Protein AF-A0A7C6K7D3-F1 (afdb_monomer_lite)

Structure (mmCIF, N/CA/C/O backbone):
data_AF-A0A7C6K7D3-F1
#
_entry.id   AF-A0A7C6K7D3-F1
#
loop_
_atom_site.group_PDB
_atom_site.id
_atom_site.type_symbol
_atom_site.label_atom_id
_atom_site.label_alt_id
_atom_site.label_comp_id
_atom_site.label_asym_id
_atom_site.label_entity_id
_atom_site.label_seq_id
_atom_site.pdbx_PDB_ins_code
_atom_site.Cartn_x
_atom_site.Cartn_y
_atom_site.Cartn_z
_atom_site.occupancy
_atom_site.B_iso_or_equiv
_atom_site.auth_seq_id
_atom_site.auth_comp_id
_atom_site.auth_asym_id
_atom_site.auth_atom_id
_atom_site.pdbx_PDB_model_num
ATOM 1 N N . MET A 1 1 ? 12.990 6.262 7.605 1.00 36.16 1 MET A N 1
ATOM 2 C CA . MET A 1 1 ? 11.931 5.503 8.309 1.00 36.16 1 MET A CA 1
ATOM 3 C C . MET A 1 1 ? 10.684 5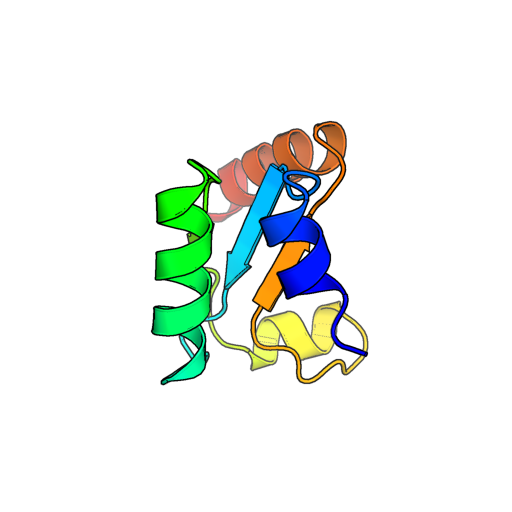.508 7.437 1.00 36.16 1 MET A C 1
ATOM 5 O O . MET A 1 1 ? 10.182 6.574 7.109 1.00 36.16 1 MET A O 1
ATOM 9 N N . THR A 1 2 ? 10.258 4.344 6.954 1.00 52.19 2 THR A N 1
ATOM 10 C CA . THR A 1 2 ? 9.255 4.224 5.883 1.00 52.19 2 THR A CA 1
ATOM 11 C C . THR A 1 2 ? 7.837 4.313 6.460 1.00 52.19 2 THR A C 1
ATOM 13 O O . THR A 1 2 ? 7.239 3.306 6.830 1.00 52.19 2 THR A O 1
ATOM 16 N N . ASN A 1 3 ? 7.308 5.536 6.561 1.00 68.69 3 ASN A N 1
ATOM 17 C CA . ASN A 1 3 ? 6.051 5.870 7.250 1.00 68.69 3 ASN A CA 1
ATOM 18 C C . ASN A 1 3 ? 4.788 5.157 6.718 1.00 68.69 3 ASN A C 1
ATOM 20 O O . ASN A 1 3 ? 3.821 5.013 7.461 1.00 68.69 3 ASN A O 1
ATOM 24 N N . CYS A 1 4 ? 4.791 4.656 5.479 1.00 67.94 4 CYS A N 1
ATOM 25 C CA . CYS A 1 4 ? 3.609 4.037 4.863 1.00 67.94 4 CYS A CA 1
ATOM 26 C C . CYS A 1 4 ? 3.188 2.727 5.550 1.00 67.94 4 CYS A C 1
ATOM 28 O O . CYS A 1 4 ? 2.024 2.555 5.892 1.00 67.94 4 CYS A O 1
ATOM 30 N N . LEU A 1 5 ? 4.134 1.822 5.822 1.00 72.06 5 LEU A N 1
ATOM 31 C CA . LEU A 1 5 ? 3.838 0.542 6.484 1.00 72.06 5 LEU A CA 1
ATOM 32 C C . LEU A 1 5 ? 3.344 0.751 7.918 1.00 72.06 5 LEU A C 1
ATOM 34 O O . LEU A 1 5 ? 2.464 0.037 8.384 1.00 72.06 5 LEU A O 1
ATOM 38 N N . ASN A 1 6 ? 3.880 1.762 8.603 1.00 77.25 6 ASN A N 1
ATOM 39 C CA . ASN A 1 6 ? 3.429 2.104 9.944 1.00 77.25 6 ASN A CA 1
ATOM 40 C C . ASN A 1 6 ? 2.00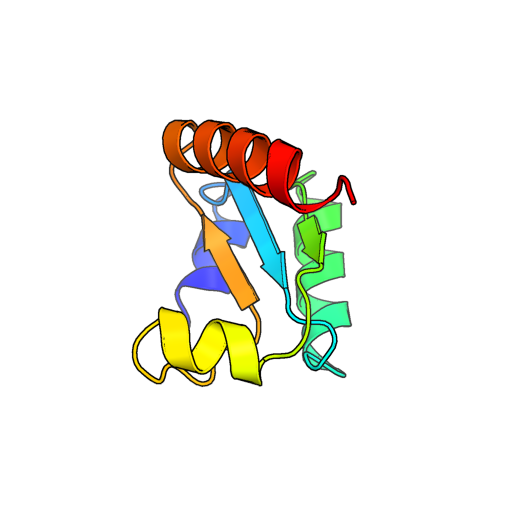6 2.680 9.930 1.00 77.25 6 ASN A C 1
ATOM 42 O O . ASN A 1 6 ? 1.203 2.333 10.790 1.00 77.25 6 ASN A O 1
ATOM 46 N N . ALA A 1 7 ? 1.671 3.514 8.943 1.00 78.81 7 ALA A N 1
ATOM 47 C CA . ALA A 1 7 ? 0.321 4.042 8.783 1.00 78.81 7 ALA A CA 1
ATOM 48 C C . ALA A 1 7 ? -0.713 2.952 8.471 1.00 78.81 7 ALA A C 1
ATOM 50 O O . ALA A 1 7 ? -1.800 2.974 9.044 1.00 78.81 7 ALA A O 1
ATOM 51 N N . ILE A 1 8 ? -0.348 1.984 7.624 1.00 80.50 8 ILE A N 1
ATOM 52 C CA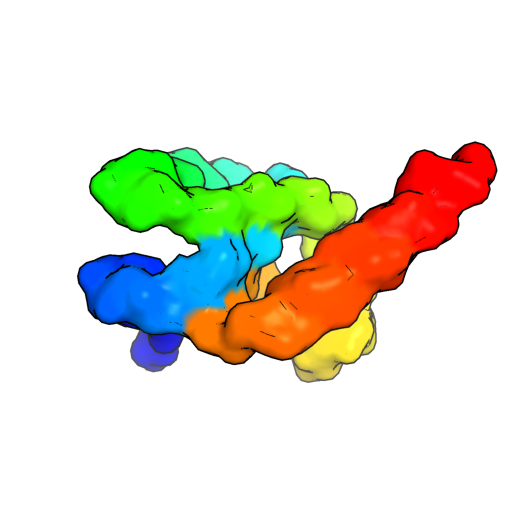 . ILE A 1 8 ? -1.160 0.796 7.339 1.00 80.50 8 ILE A CA 1
ATOM 53 C C . ILE A 1 8 ? -1.394 0.030 8.645 1.00 80.50 8 ILE A C 1
ATOM 55 O O . ILE A 1 8 ? -2.530 -0.095 9.080 1.00 80.50 8 ILE A O 1
ATOM 59 N N . ARG A 1 9 ? -0.324 -0.358 9.353 1.00 79.88 9 ARG A N 1
ATOM 60 C CA . ARG A 1 9 ? -0.413 -1.131 10.607 1.00 79.88 9 ARG A CA 1
ATOM 61 C C . ARG A 1 9 ? -1.175 -0.432 11.735 1.00 79.88 9 ARG A C 1
ATOM 63 O O . ARG A 1 9 ? -1.766 -1.111 12.562 1.00 79.88 9 ARG A O 1
ATOM 70 N N . ASN A 1 10 ? -1.169 0.900 11.775 1.00 81.38 10 ASN A N 1
ATOM 71 C CA . ASN A 1 10 ? -1.941 1.682 12.747 1.00 81.38 10 ASN A CA 1
ATOM 72 C C . ASN A 1 10 ? -3.380 1.974 12.283 1.00 81.38 10 ASN A C 1
ATOM 74 O O . ASN A 1 10 ? -4.048 2.795 12.906 1.00 81.38 10 ASN A O 1
ATOM 78 N N . ASN A 1 11 ? -3.836 1.371 11.178 1.00 77.75 11 ASN A N 1
ATOM 79 C CA . ASN A 1 11 ? -5.145 1.619 10.563 1.00 77.75 11 ASN A CA 1
ATOM 80 C C . ASN A 1 11 ? -5.409 3.116 10.273 1.00 77.75 11 ASN A C 1
ATOM 82 O O . ASN A 1 11 ? -6.540 3.589 10.221 1.00 77.75 11 ASN A O 1
ATOM 86 N N . LYS A 1 12 ? -4.333 3.893 10.094 1.00 83.12 12 LYS A N 1
ATOM 87 C CA . LYS A 1 12 ? -4.404 5.308 9.705 1.00 83.12 12 LYS A CA 1
ATOM 88 C C . LYS A 1 12 ? -4.525 5.460 8.196 1.00 83.12 12 LYS A C 1
ATOM 90 O O . LYS A 1 12 ? -4.979 6.496 7.733 1.00 83.12 12 LYS A O 1
ATOM 95 N N . ALA A 1 13 ? -4.085 4.455 7.441 1.00 84.62 13 ALA A N 1
ATOM 96 C CA . ALA A 1 13 ? -4.234 4.427 5.997 1.00 84.62 13 ALA A CA 1
ATOM 97 C C . ALA A 1 13 ? -5.685 4.110 5.622 1.00 84.62 13 ALA A C 1
ATOM 99 O O . ALA A 1 13 ? -6.227 3.084 6.025 1.00 84.62 13 ALA A O 1
ATOM 100 N N . LYS A 1 14 ? -6.289 5.004 4.843 1.00 85.81 14 LYS A N 1
ATOM 101 C CA . LYS A 1 14 ? -7.636 4.877 4.280 1.00 85.81 14 LYS A CA 1
ATOM 102 C C . LYS A 1 14 ? -7.619 4.309 2.867 1.00 85.81 14 LYS A C 1
ATOM 104 O O . LYS A 1 14 ? -8.585 3.681 2.463 1.00 85.81 14 LYS A O 1
ATOM 109 N N . LEU A 1 15 ? -6.525 4.511 2.136 1.00 84.50 15 LEU A N 1
ATOM 110 C CA . LEU A 1 15 ? -6.305 3.955 0.804 1.00 84.50 15 LEU A CA 1
ATOM 111 C C . LEU A 1 15 ? -4.814 3.716 0.601 1.00 84.50 15 LEU A C 1
ATOM 113 O O . LEU A 1 15 ? -3.988 4.522 1.042 1.00 84.50 15 LEU A O 1
ATOM 117 N N . VAL A 1 16 ? -4.465 2.637 -0.090 1.00 85.25 16 VAL A N 1
ATOM 118 C CA . VAL A 1 16 ? -3.089 2.387 -0.523 1.00 85.25 16 VAL A CA 1
ATOM 119 C C . VAL A 1 16 ? -3.021 2.369 -2.038 1.00 85.25 16 VAL A C 1
ATOM 121 O O . VAL A 1 16 ? -3.742 1.627 -2.691 1.00 85.25 16 VAL A O 1
ATOM 124 N N . ILE A 1 17 ? -2.127 3.175 -2.597 1.00 81.19 17 ILE A N 1
ATOM 125 C CA . ILE A 1 17 ? -1.821 3.182 -4.024 1.00 81.19 17 ILE A CA 1
ATOM 126 C C . ILE A 1 17 ? -0.525 2.418 -4.219 1.00 81.19 17 ILE A C 1
ATOM 128 O O . ILE A 1 17 ? 0.456 2.663 -3.511 1.00 81.19 17 ILE A O 1
ATOM 132 N N . ILE A 1 18 ? -0.503 1.511 -5.183 1.00 80.31 18 ILE A N 1
ATOM 133 C CA . ILE A 1 18 ? 0.690 0.763 -5.548 1.00 80.31 18 ILE A CA 1
ATOM 134 C C . ILE A 1 18 ? 0.918 0.815 -7.052 1.00 80.31 18 ILE A C 1
ATOM 136 O O . ILE A 1 18 ? -0.028 0.783 -7.829 1.00 80.31 18 ILE A O 1
ATOM 140 N N . THR A 1 19 ? 2.176 0.909 -7.466 1.00 77.19 19 THR A N 1
ATOM 141 C CA . THR A 1 19 ? 2.530 0.870 -8.886 1.00 77.19 19 THR A CA 1
ATOM 142 C C . THR A 1 19 ? 2.673 -0.576 -9.355 1.00 77.19 19 THR A C 1
ATOM 144 O O . THR A 1 19 ? 3.120 -1.444 -8.598 1.00 77.19 19 THR A O 1
ATOM 147 N N . GLU A 1 20 ? 2.351 -0.854 -10.618 1.00 71.25 20 GLU A N 1
ATOM 148 C CA . GLU A 1 20 ? 2.466 -2.210 -11.188 1.00 71.25 20 GLU A CA 1
ATOM 149 C C . GLU A 1 20 ? 3.916 -2.737 -11.135 1.00 71.25 20 GLU A C 1
ATOM 151 O O . GLU A 1 20 ? 4.175 -3.930 -10.956 1.00 71.25 20 GLU A O 1
ATOM 156 N N . ASP A 1 21 ? 4.882 -1.816 -11.191 1.00 69.69 21 ASP A N 1
ATOM 157 C CA . ASP A 1 21 ? 6.321 -2.091 -11.137 1.00 69.69 21 ASP A CA 1
ATOM 158 C C . ASP A 1 21 ? 6.834 -2.393 -9.708 1.00 69.69 21 ASP A C 1
ATOM 160 O O . ASP A 1 21 ? 8.012 -2.675 -9.495 1.00 69.69 21 ASP A O 1
ATOM 164 N N . ALA A 1 22 ? 5.961 -2.399 -8.690 1.00 67.94 22 ALA A N 1
ATOM 165 C CA . ALA A 1 22 ? 6.331 -2.647 -7.290 1.00 67.94 22 ALA A CA 1
ATOM 166 C C . ALA A 1 22 ? 6.839 -4.080 -6.994 1.00 67.94 22 ALA A C 1
ATOM 168 O O . ALA A 1 22 ? 7.208 -4.386 -5.850 1.00 67.94 22 ALA A O 1
ATOM 169 N N . GLY A 1 23 ? 6.881 -4.967 -7.995 1.00 71.06 23 GLY A N 1
ATOM 170 C CA . GLY A 1 23 ? 7.596 -6.245 -7.956 1.00 71.06 23 GLY A CA 1
ATOM 171 C C . GLY A 1 23 ? 7.344 -7.069 -6.686 1.00 71.06 23 GLY A C 1
ATOM 172 O O . GLY A 1 23 ? 6.208 -7.411 -6.358 1.00 71.06 23 GLY A O 1
ATOM 173 N N . LYS A 1 24 ? 8.413 -7.407 -5.948 1.00 70.31 24 LYS A N 1
ATOM 174 C CA . LYS A 1 24 ? 8.334 -8.202 -4.703 1.00 70.31 24 LYS A CA 1
ATOM 175 C C . LYS A 1 24 ? 7.698 -7.446 -3.530 1.00 70.31 24 LYS A C 1
ATOM 177 O O . LYS A 1 24 ? 7.067 -8.075 -2.680 1.00 70.31 24 LYS A O 1
ATOM 182 N N . THR A 1 25 ? 7.832 -6.123 -3.482 1.00 70.12 25 THR A N 1
ATOM 183 C CA . THR A 1 25 ? 7.299 -5.292 -2.391 1.00 70.12 25 THR A CA 1
ATOM 184 C C . THR A 1 25 ? 5.774 -5.258 -2.416 1.00 70.12 25 THR A C 1
ATOM 186 O O . THR A 1 25 ? 5.149 -5.236 -1.354 1.00 70.12 25 THR A O 1
ATOM 189 N N . ARG A 1 26 ? 5.174 -5.390 -3.608 1.00 79.31 26 ARG A N 1
ATOM 190 C CA . ARG A 1 26 ? 3.718 -5.435 -3.783 1.00 79.31 26 ARG A CA 1
ATOM 191 C C . ARG A 1 26 ? 3.042 -6.500 -2.943 1.00 79.31 26 ARG A C 1
ATOM 193 O O . ARG A 1 26 ? 2.119 -6.203 -2.200 1.00 79.31 26 ARG A O 1
ATOM 200 N N . LYS A 1 27 ? 3.559 -7.730 -2.979 1.00 79.44 27 LYS A N 1
ATOM 201 C CA . LYS A 1 27 ? 2.943 -8.860 -2.275 1.00 79.44 27 LYS A CA 1
ATOM 202 C C . LYS A 1 27 ? 2.923 -8.633 -0.767 1.00 79.44 27 LYS A C 1
ATOM 204 O O . LYS A 1 27 ? 1.980 -9.044 -0.101 1.00 79.44 27 LYS A O 1
ATOM 209 N N . LYS A 1 28 ? 3.956 -7.969 -0.239 1.00 81.25 28 LYS A N 1
ATOM 210 C CA . LYS A 1 28 ? 4.051 -7.652 1.184 1.00 81.25 28 LYS A CA 1
ATOM 211 C C . LYS A 1 28 ? 3.019 -6.597 1.577 1.00 81.25 28 LYS A C 1
ATOM 213 O O . LYS A 1 28 ? 2.290 -6.813 2.531 1.00 81.25 28 LYS A O 1
ATOM 218 N N . VAL A 1 29 ? 2.930 -5.500 0.825 1.00 80.06 29 VAL A N 1
ATOM 219 C CA . VAL A 1 29 ? 1.969 -4.418 1.100 1.00 80.06 29 VAL A CA 1
ATOM 220 C C . VAL A 1 29 ? 0.529 -4.906 0.942 1.00 80.06 29 VAL A C 1
ATOM 222 O O . VAL A 1 29 ? -0.289 -4.648 1.819 1.00 80.06 29 VAL A O 1
ATOM 225 N N . VAL A 1 30 ? 0.243 -5.672 -0.115 1.00 82.19 30 VAL A N 1
ATOM 226 C CA . VAL A 1 30 ? -1.091 -6.229 -0.375 1.00 82.19 30 VAL A CA 1
ATOM 227 C C . VAL A 1 30 ? -1.547 -7.138 0.754 1.00 82.19 30 VAL A C 1
ATOM 229 O O . VAL A 1 30 ? -2.654 -6.966 1.249 1.00 82.19 30 VAL A O 1
ATOM 232 N N . ARG A 1 31 ? -0.684 -8.047 1.222 1.00 84.88 31 ARG A N 1
ATOM 233 C CA . ARG A 1 31 ? -1.015 -8.926 2.349 1.00 84.88 31 ARG A CA 1
ATOM 234 C C . ARG A 1 31 ? -1.346 -8.132 3.617 1.00 84.88 31 ARG A C 1
ATOM 236 O O . ARG A 1 31 ? -2.310 -8.461 4.294 1.00 84.88 31 ARG A O 1
ATOM 243 N N . GLU A 1 32 ? -0.564 -7.102 3.938 1.00 83.81 32 GLU A N 1
ATOM 244 C CA . GLU A 1 32 ? -0.807 -6.283 5.135 1.00 83.81 32 GLU A CA 1
ATOM 245 C C . GLU A 1 32 ? -2.120 -5.499 5.029 1.00 83.81 32 GLU A C 1
ATOM 247 O O . GLU A 1 32 ? -2.876 -5.436 5.993 1.00 83.81 32 GLU A O 1
ATOM 252 N N . CYS A 1 33 ? -2.410 -4.931 3.857 1.00 83.94 33 CYS A N 1
ATOM 253 C CA . CYS A 1 33 ? -3.651 -4.195 3.625 1.00 83.94 33 CYS A CA 1
ATOM 254 C C . CYS A 1 33 ? -4.874 -5.120 3.645 1.00 83.94 33 CYS A C 1
ATOM 256 O O . CYS A 1 33 ? -5.879 -4.760 4.244 1.00 83.94 33 CYS A O 1
ATOM 258 N N . GLN A 1 34 ? -4.769 -6.329 3.078 1.00 83.56 34 GLN A N 1
ATOM 259 C CA . GLN A 1 34 ? -5.824 -7.348 3.140 1.00 83.56 34 GLN A CA 1
ATOM 260 C C . GLN A 1 34 ? -6.129 -7.782 4.576 1.00 83.56 34 GLN A C 1
ATOM 262 O O . GLN A 1 34 ? -7.293 -7.926 4.928 1.00 83.56 34 GLN A O 1
ATOM 267 N N . SER A 1 35 ? -5.110 -7.943 5.425 1.00 85.88 35 SER A N 1
ATOM 268 C CA . SER A 1 35 ? -5.316 -8.261 6.847 1.00 85.88 35 SER A CA 1
ATOM 269 C C . SER A 1 35 ? -6.062 -7.167 7.617 1.00 85.88 35 SER A C 1
ATOM 271 O O . SER A 1 35 ? -6.592 -7.434 8.691 1.00 85.88 35 SER A O 1
ATOM 273 N N . LEU A 1 36 ? -6.059 -5.934 7.109 1.00 81.62 36 LEU A N 1
ATOM 274 C CA . LEU A 1 36 ? -6.615 -4.752 7.769 1.00 81.62 36 LEU A CA 1
ATOM 275 C C . LEU A 1 36 ? -7.848 -4.186 7.052 1.00 81.62 36 LEU A C 1
ATOM 277 O O . LEU A 1 36 ? -8.324 -3.127 7.452 1.00 81.62 36 LEU A O 1
ATOM 281 N N . ASP A 1 37 ? -8.331 -4.873 6.012 1.00 82.25 37 ASP A N 1
ATOM 282 C CA . ASP A 1 37 ? -9.449 -4.455 5.155 1.00 82.25 37 ASP A CA 1
ATOM 283 C C . ASP A 1 37 ? -9.265 -3.046 4.551 1.00 82.25 37 ASP A C 1
ATOM 285 O O . ASP A 1 37 ? -10.191 -2.248 4.437 1.00 82.25 37 ASP A O 1
ATOM 289 N N . ILE A 1 38 ? -8.024 -2.699 4.188 1.00 85.50 38 ILE A N 1
ATOM 290 C CA . ILE A 1 38 ? -7.704 -1.395 3.594 1.00 85.50 38 ILE A CA 1
ATOM 291 C C . ILE A 1 38 ? -7.774 -1.513 2.066 1.00 85.50 38 ILE A C 1
ATOM 293 O O . ILE A 1 38 ? -7.091 -2.375 1.500 1.00 85.50 38 ILE A O 1
ATOM 297 N N . PRO A 1 39 ? -8.527 -0.639 1.373 1.00 82.38 39 PRO A N 1
ATOM 298 C CA . PRO A 1 39 ? -8.623 -0.673 -0.078 1.00 82.38 39 PRO A CA 1
ATOM 299 C C . PRO A 1 39 ? -7.273 -0.355 -0.728 1.00 82.38 39 PRO A C 1
ATOM 301 O O . PRO A 1 39 ? -6.528 0.529 -0.289 1.00 82.38 39 PRO A O 1
ATOM 304 N N . ILE A 1 40 ? -6.971 -1.087 -1.800 1.00 82.94 40 ILE A N 1
ATOM 305 C CA . ILE A 1 40 ? -5.732 -0.963 -2.567 1.00 82.94 40 ILE A CA 1
ATOM 306 C C . ILE A 1 40 ? -6.085 -0.654 -4.014 1.00 82.94 40 ILE A C 1
ATOM 308 O O . ILE A 1 40 ? -6.943 -1.316 -4.593 1.00 82.94 40 ILE A O 1
ATOM 312 N N . VAL A 1 41 ? -5.400 0.324 -4.594 1.00 80.62 41 VAL A N 1
ATOM 313 C CA . VAL A 1 41 ? -5.523 0.686 -6.005 1.00 80.62 41 VAL A CA 1
ATOM 314 C C . VAL A 1 41 ? -4.175 0.493 -6.680 1.00 80.62 41 VAL A C 1
ATOM 316 O O . VAL A 1 41 ? -3.157 1.022 -6.231 1.00 80.62 41 VAL A O 1
ATOM 319 N N . GLU A 1 42 ? -4.177 -0.275 -7.763 1.00 75.50 42 GLU A N 1
ATOM 320 C CA . GLU A 1 42 ? -3.023 -0.426 -8.640 1.00 75.50 42 GLU A CA 1
ATOM 321 C C . GLU A 1 42 ? -3.064 0.698 -9.676 1.00 75.50 42 GLU A C 1
ATOM 323 O O . GLU A 1 42 ? -4.012 0.795 -10.452 1.00 75.50 42 GLU A O 1
ATOM 328 N N . PHE A 1 43 ? -2.062 1.576 -9.658 1.00 72.00 43 PHE A N 1
ATOM 329 C CA . PHE A 1 43 ? -1.965 2.679 -10.605 1.00 72.00 43 PHE A CA 1
ATOM 330 C C . PHE A 1 43 ? -0.637 2.633 -11.356 1.00 72.00 43 PHE A C 1
ATOM 332 O O . PHE A 1 43 ? 0.405 3.021 -10.821 1.00 72.00 43 PHE A O 1
ATOM 339 N N . GLY A 1 44 ? -0.720 2.202 -12.617 1.00 65.75 44 GLY A N 1
ATOM 340 C CA . GLY A 1 44 ? 0.247 2.419 -13.689 1.00 65.75 44 GLY A CA 1
ATOM 341 C C . GLY A 1 44 ? 1.727 2.159 -13.381 1.00 65.75 44 GLY A C 1
ATOM 342 O O . GLY A 1 44 ? 2.138 1.546 -12.388 1.00 65.75 44 GLY A O 1
ATOM 343 N N . LYS A 1 45 ? 2.580 2.652 -14.286 1.00 62.50 45 LYS A N 1
ATOM 344 C CA . LYS A 1 45 ? 4.038 2.552 -14.158 1.00 62.50 45 LYS A CA 1
ATOM 345 C C . LYS A 1 45 ? 4.581 3.640 -13.239 1.00 62.50 45 LYS A C 1
ATOM 347 O O . LYS A 1 45 ? 4.196 4.805 -13.328 1.00 62.50 45 LYS A O 1
ATOM 352 N N . LYS A 1 46 ? 5.585 3.260 -12.439 1.00 60.25 46 LYS A N 1
ATOM 353 C CA . LYS A 1 46 ? 6.339 4.144 -11.534 1.00 60.25 46 LYS A CA 1
ATOM 354 C C . LYS A 1 46 ? 6.745 5.465 -12.191 1.00 60.25 46 LYS A C 1
ATOM 356 O O . LYS A 1 46 ? 6.709 6.486 -11.529 1.00 60.25 46 LYS A O 1
ATOM 361 N N . ASP A 1 47 ? 7.109 5.447 -13.470 1.00 55.47 47 ASP A N 1
ATOM 362 C CA . ASP A 1 47 ? 7.651 6.603 -14.191 1.00 55.47 47 ASP A CA 1
ATOM 363 C C . ASP A 1 47 ? 6.674 7.791 -14.282 1.00 55.47 47 ASP A C 1
ATOM 365 O O . ASP A 1 47 ? 7.056 8.938 -14.038 1.00 55.47 47 ASP A O 1
ATOM 369 N N . GLN A 1 48 ? 5.389 7.512 -14.532 1.00 59.00 48 GLN A N 1
ATOM 370 C CA . GLN A 1 48 ? 4.356 8.547 -14.634 1.00 59.00 48 GLN A CA 1
ATOM 371 C C . GLN A 1 48 ? 4.080 9.182 -13.260 1.00 59.00 48 GLN A C 1
ATOM 373 O O . GLN A 1 48 ? 3.988 10.401 -13.134 1.00 59.00 48 GLN A O 1
ATOM 378 N N . TYR A 1 49 ? 4.056 8.358 -12.209 1.00 63.09 49 TYR A N 1
ATOM 379 C CA . TYR A 1 49 ? 3.887 8.811 -10.825 1.00 63.09 49 TYR A CA 1
ATOM 380 C C . TYR A 1 49 ? 5.131 9.518 -10.266 1.00 63.09 49 TYR A C 1
ATOM 382 O O . TYR A 1 49 ? 5.018 10.479 -9.505 1.00 63.09 49 TYR A O 1
ATOM 390 N 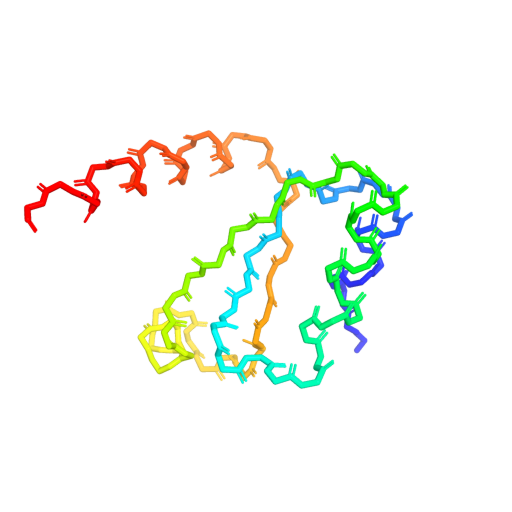N . PHE A 1 50 ? 6.328 9.085 -10.667 1.00 56.53 50 PHE A N 1
ATOM 391 C CA . PHE A 1 50 ? 7.608 9.629 -10.208 1.00 56.53 50 PHE A CA 1
ATOM 392 C C . PHE A 1 50 ? 7.794 11.089 -10.627 1.00 56.53 50 PHE A C 1
ATOM 394 O O . PHE A 1 50 ? 8.263 11.903 -9.825 1.00 56.53 50 PHE A O 1
ATOM 401 N N . ARG A 1 51 ? 7.379 11.436 -11.855 1.00 54.97 51 ARG A N 1
ATOM 402 C CA . ARG A 1 51 ? 7.359 12.829 -12.327 1.00 54.97 51 ARG A CA 1
ATOM 403 C C . ARG A 1 51 ? 6.364 13.692 -11.556 1.00 54.97 51 ARG A C 1
ATOM 405 O O . ARG A 1 51 ? 6.680 14.840 -11.266 1.00 54.97 51 ARG A O 1
ATOM 412 N N . SER A 1 52 ? 5.203 13.144 -11.200 1.00 58.31 52 SER A N 1
ATOM 413 C CA . SER A 1 52 ? 4.138 13.904 -10.533 1.00 58.31 52 SER A CA 1
ATOM 414 C C . SER A 1 52 ? 4.420 14.179 -9.050 1.00 58.31 52 SER A C 1
ATOM 416 O O . SER A 1 52 ? 3.992 15.202 -8.526 1.00 58.31 52 SER A O 1
ATOM 418 N N . LEU A 1 53 ? 5.159 13.296 -8.368 1.00 59.19 53 LEU A N 1
ATOM 419 C CA . LEU A 1 53 ? 5.429 13.379 -6.922 1.00 59.19 53 LEU A CA 1
ATOM 420 C C . LEU A 1 53 ? 6.839 13.887 -6.568 1.00 59.19 53 LEU A C 1
ATOM 422 O O . LEU A 1 53 ? 7.283 13.737 -5.429 1.00 59.19 53 LEU A O 1
ATOM 426 N N . GLY A 1 54 ? 7.558 14.483 -7.524 1.00 51.59 54 GLY A N 1
ATOM 427 C CA . GLY A 1 54 ? 8.828 15.164 -7.247 1.00 51.59 54 GLY A CA 1
ATOM 428 C C . GLY A 1 54 ? 10.012 14.235 -6.956 1.00 51.59 54 GLY A C 1
ATOM 429 O O . GLY A 1 54 ? 10.895 14.593 -6.181 1.00 51.59 54 GLY A O 1
ATOM 430 N N . GLY A 1 55 ? 10.057 13.046 -7.568 1.00 51.00 55 GLY A N 1
ATOM 431 C CA . GLY A 1 55 ? 11.262 12.207 -7.561 1.00 51.00 55 GLY A CA 1
ATOM 432 C C . GLY A 1 55 ? 11.405 11.232 -6.389 1.00 51.00 55 GLY A C 1
ATOM 433 O O . GLY A 1 55 ? 12.505 10.750 -6.115 1.00 51.00 55 GLY A O 1
ATOM 434 N N . ASN A 1 56 ? 10.314 10.899 -5.694 1.00 56.22 56 ASN A N 1
ATOM 435 C CA . ASN A 1 56 ? 10.344 9.853 -4.673 1.00 56.22 56 ASN A CA 1
ATOM 436 C C . ASN A 1 56 ? 10.296 8.456 -5.334 1.00 56.22 56 ASN A C 1
ATOM 438 O O . ASN A 1 56 ? 9.297 8.134 -5.977 1.00 56.22 56 ASN A O 1
ATOM 442 N N . PR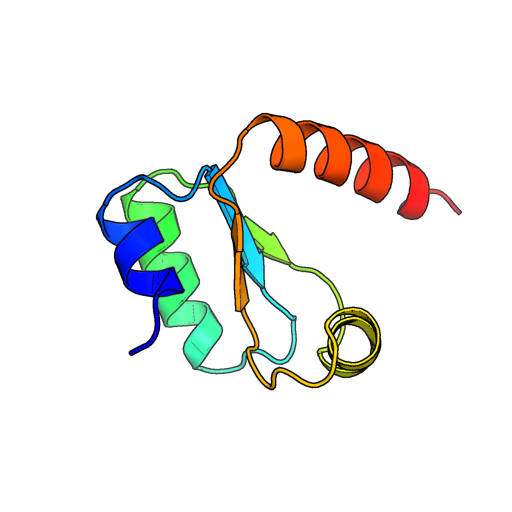O A 1 57 ? 11.317 7.589 -5.168 1.00 58.84 57 PRO A N 1
ATOM 443 C CA . PRO A 1 57 ? 11.357 6.255 -5.780 1.00 58.84 57 PRO A CA 1
ATOM 444 C C . PRO A 1 57 ? 10.407 5.243 -5.117 1.00 58.84 57 PRO A C 1
ATOM 446 O O . PRO A 1 57 ? 10.516 4.044 -5.377 1.00 58.84 57 PRO A O 1
ATOM 449 N N . ALA A 1 58 ? 9.514 5.689 -4.233 1.00 63.91 58 ALA A N 1
ATOM 450 C CA . ALA A 1 58 ? 8.536 4.834 -3.585 1.00 63.91 58 ALA A CA 1
ATOM 451 C C . ALA A 1 58 ? 7.596 4.200 -4.623 1.00 63.91 58 ALA A C 1
ATOM 453 O O . ALA A 1 58 ? 6.994 4.886 -5.438 1.00 63.91 58 ALA A O 1
ATOM 454 N N . CYS A 1 59 ? 7.454 2.874 -4.579 1.00 68.88 59 CYS A N 1
ATOM 455 C CA . CYS A 1 59 ? 6.513 2.146 -5.437 1.00 68.88 59 CYS A CA 1
ATOM 456 C C . CYS A 1 59 ? 5.109 2.027 -4.820 1.00 68.88 59 CYS A C 1
ATOM 458 O O . CYS A 1 59 ? 4.265 1.320 -5.359 1.00 68.88 59 CYS A O 1
ATOM 460 N N . TYR A 1 60 ? 4.874 2.635 -3.654 1.00 75.75 60 TYR A N 1
ATOM 461 C CA . TYR A 1 60 ? 3.598 2.577 -2.947 1.00 75.75 60 TYR A CA 1
ATOM 462 C C . TYR A 1 60 ? 3.408 3.793 -2.037 1.00 75.75 60 TYR A C 1
ATOM 464 O O . TYR A 1 60 ? 4.372 4.297 -1.453 1.00 75.75 60 TYR A O 1
ATOM 472 N N . TRP A 1 61 ? 2.155 4.211 -1.871 1.00 77.00 61 TRP A N 1
ATOM 473 C CA . TRP A 1 61 ? 1.749 5.336 -1.033 1.00 77.00 61 TRP A CA 1
ATOM 474 C C . TRP A 1 61 ? 0.512 4.991 -0.220 1.00 77.00 61 TRP A C 1
ATOM 476 O O . TRP A 1 61 ? -0.413 4.361 -0.719 1.00 77.00 61 TRP A O 1
ATOM 486 N N . ALA A 1 62 ? 0.495 5.422 1.037 1.00 81.75 62 ALA A N 1
ATOM 487 C CA . ALA A 1 62 ? -0.670 5.319 1.903 1.00 81.75 62 ALA A CA 1
ATOM 488 C C . ALA A 1 62 ? -1.291 6.707 2.074 1.00 81.75 62 ALA A C 1
ATOM 490 O O . ALA A 1 62 ? -0.626 7.630 2.547 1.00 81.75 62 ALA A O 1
ATOM 491 N N . ILE A 1 63 ? -2.562 6.839 1.712 1.00 84.12 63 ILE A N 1
ATOM 492 C CA . ILE A 1 63 ? -3.361 8.038 1.948 1.00 84.12 63 ILE A CA 1
ATOM 493 C C . ILE A 1 63 ? -4.036 7.889 3.303 1.00 84.12 63 ILE A C 1
ATOM 495 O O . ILE A 1 63 ? -4.647 6.862 3.593 1.00 84.12 63 ILE A O 1
ATOM 499 N N . LEU A 1 64 ? -3.905 8.914 4.142 1.00 85.12 64 LEU A N 1
ATOM 500 C CA . LEU A 1 64 ? -4.440 8.913 5.505 1.00 85.12 64 LEU A CA 1
ATOM 501 C C . LEU A 1 64 ? -5.786 9.636 5.615 1.00 85.12 64 LEU A C 1
ATOM 503 O O . LEU A 1 64 ? -6.583 9.329 6.496 1.00 85.12 64 LEU A O 1
ATOM 507 N N . SER A 1 65 ? -6.035 10.596 4.726 1.00 83.69 65 SER A N 1
ATOM 508 C CA . SER A 1 65 ? -7.229 11.437 4.761 1.00 83.69 65 SER A CA 1
ATOM 509 C C . SER A 1 65 ? -8.315 10.863 3.871 1.00 83.69 65 SER A C 1
ATOM 511 O O . SER A 1 65 ? -8.082 10.617 2.692 1.00 83.69 65 SER A O 1
ATOM 513 N N . GLN A 1 66 ? -9.511 10.700 4.424 1.00 84.44 66 GLN A N 1
ATOM 514 C CA . GLN A 1 66 ? -10.652 10.164 3.690 1.00 84.44 66 GLN A CA 1
ATOM 515 C C . GLN A 1 66 ? -11.130 11.107 2.577 1.00 84.44 66 GLN A C 1
ATOM 517 O O . GLN A 1 66 ? -11.402 10.639 1.481 1.00 84.44 66 GLN A O 1
ATOM 522 N N . GLU A 1 67 ? -11.098 12.423 2.801 1.00 85.62 67 GLU A N 1
ATOM 523 C CA . GLU A 1 67 ? -11.438 13.429 1.780 1.00 85.62 67 GLU A CA 1
ATOM 524 C C . GLU A 1 67 ? -10.565 13.294 0.524 1.00 85.62 67 GLU A C 1
ATOM 526 O O . GLU A 1 67 ? -11.068 13.319 -0.593 1.00 85.62 67 GLU A O 1
ATOM 531 N N . ILE A 1 68 ? -9.260 13.049 0.704 1.00 83.44 68 ILE A N 1
ATOM 532 C CA . ILE A 1 68 ? -8.323 12.827 -0.408 1.00 83.44 68 ILE A CA 1
ATOM 533 C C . ILE A 1 68 ? -8.650 11.518 -1.134 1.00 83.44 68 ILE A C 1
ATOM 535 O O . ILE A 1 68 ? -8.508 11.440 -2.347 1.00 83.44 68 ILE A O 1
ATOM 539 N N . VAL A 1 69 ? -9.084 10.480 -0.412 1.00 82.94 69 VAL A N 1
ATOM 540 C CA . VAL A 1 69 ? -9.494 9.208 -1.026 1.00 82.94 69 VAL A CA 1
ATOM 541 C C . VAL A 1 69 ? -10.731 9.397 -1.894 1.00 82.94 69 VAL A C 1
ATOM 543 O O . VAL A 1 69 ? -10.763 8.884 -3.008 1.00 82.94 69 VAL A O 1
ATOM 546 N N . GLU A 1 70 ? -11.734 10.120 -1.403 1.00 85.44 70 GLU A N 1
ATOM 547 C CA . GLU A 1 70 ? -12.968 10.375 -2.147 1.00 85.44 70 GLU A CA 1
ATOM 548 C C . GLU A 1 70 ? -12.715 11.224 -3.394 1.00 85.44 70 GLU A C 1
ATOM 550 O O . GLU A 1 70 ? -13.216 10.891 -4.470 1.00 85.44 70 GLU A O 1
ATOM 555 N N . ASP A 1 71 ? -11.900 12.271 -3.266 1.00 84.06 71 ASP A N 1
ATOM 556 C CA . ASP A 1 71 ? -11.507 13.134 -4.379 1.00 84.06 71 ASP A CA 1
ATOM 557 C C . ASP A 1 71 ? -10.687 12.360 -5.423 1.00 84.06 71 ASP A C 1
ATOM 559 O O . ASP A 1 71 ? -11.039 12.321 -6.602 1.00 84.06 71 ASP A O 1
ATOM 563 N N . LEU A 1 72 ? -9.688 11.593 -4.976 1.00 78.56 72 LEU A N 1
ATOM 564 C CA . LEU A 1 72 ? -8.885 10.755 -5.859 1.00 78.56 72 LEU A CA 1
ATOM 565 C C . LEU A 1 72 ? -9.731 9.677 -6.548 1.00 78.56 72 LEU A C 1
ATOM 567 O O . LEU A 1 72 ? -9.572 9.446 -7.741 1.00 78.56 72 LEU A O 1
ATOM 571 N N . MET A 1 73 ? -10.645 9.008 -5.842 1.00 76.94 73 MET A N 1
ATOM 572 C CA . MET A 1 73 ? -11.529 8.019 -6.470 1.00 76.94 73 MET A CA 1
ATOM 573 C C . MET A 1 73 ? -12.460 8.652 -7.509 1.00 76.94 73 MET A C 1
ATOM 575 O O . MET A 1 73 ? -12.792 7.992 -8.496 1.00 76.94 73 MET A O 1
ATOM 579 N N . ARG A 1 74 ? -12.875 9.909 -7.309 1.00 80.81 74 ARG A N 1
ATOM 580 C CA . ARG A 1 74 ? -13.664 10.684 -8.280 1.00 80.81 74 ARG A CA 1
ATOM 581 C C . ARG A 1 74 ? -12.856 11.117 -9.497 1.00 80.81 74 ARG A C 1
ATOM 583 O O . ARG A 1 74 ? -13.416 11.139 -10.592 1.00 80.81 74 ARG A O 1
ATOM 590 N N . GLU A 1 75 ? -11.581 11.436 -9.322 1.00 76.44 75 GLU A N 1
ATOM 591 C CA . GLU A 1 75 ? -10.658 11.755 -10.417 1.00 76.44 75 GLU A CA 1
ATOM 592 C C . GLU A 1 75 ? -10.296 10.492 -11.217 1.00 76.44 75 GLU A C 1
ATOM 594 O O . GLU A 1 75 ? -10.418 10.471 -12.440 1.00 76.44 75 GLU A O 1
ATOM 599 N N . LEU A 1 76 ? -9.957 9.392 -10.534 1.00 67.62 76 LEU A N 1
ATOM 600 C CA . LEU A 1 76 ? -9.632 8.095 -11.147 1.00 67.62 76 LEU A CA 1
ATOM 601 C C . LEU A 1 76 ? -10.819 7.517 -11.934 1.00 67.62 76 LEU A C 1
ATOM 603 O O . LEU A 1 76 ? -10.675 7.204 -13.113 1.00 67.62 76 LEU A O 1
ATOM 607 N N . LYS A 1 77 ? -11.999 7.467 -11.295 1.00 65.12 77 LYS A N 1
ATOM 608 C CA . LYS A 1 77 ? -13.240 8.007 -11.864 1.00 65.12 77 LYS A CA 1
ATOM 609 C C . LYS A 1 77 ? -13.306 8.310 -13.358 1.00 65.12 77 LYS A C 1
ATOM 611 O O . LYS A 1 77 ? -13.807 7.550 -14.180 1.00 65.12 77 LYS A O 1
ATOM 616 N N . GLN A 1 78 ? -12.895 9.545 -13.611 1.00 59.16 78 GLN A N 1
ATOM 617 C CA . GLN A 1 78 ? -13.038 10.286 -14.847 1.00 59.16 78 GLN A CA 1
ATOM 618 C C . GLN A 1 78 ? -11.901 9.981 -15.820 1.00 59.16 78 GLN A C 1
ATOM 620 O O . GLN A 1 78 ? -12.096 10.107 -17.020 1.00 59.16 78 GLN A O 1
ATOM 625 N N . TYR A 1 79 ? -10.740 9.539 -15.329 1.00 54.47 79 TYR A N 1
ATOM 626 C CA . TYR A 1 79 ? -9.578 9.235 -16.169 1.00 54.47 79 TYR A CA 1
ATOM 627 C C . TYR A 1 79 ? -9.615 7.840 -16.818 1.00 54.47 79 TYR A C 1
ATOM 629 O O . TYR A 1 79 ? -8.854 7.578 -17.743 1.00 54.47 79 TYR A O 1
ATOM 637 N N . GLY A 1 80 ? -10.476 6.934 -16.341 1.00 47.22 80 GLY A N 1
ATOM 638 C CA . GLY A 1 80 ? -10.653 5.582 -16.891 1.00 47.22 80 GLY A CA 1
ATOM 639 C C . GLY A 1 80 ? -11.713 5.458 -17.992 1.00 47.22 80 GLY A C 1
A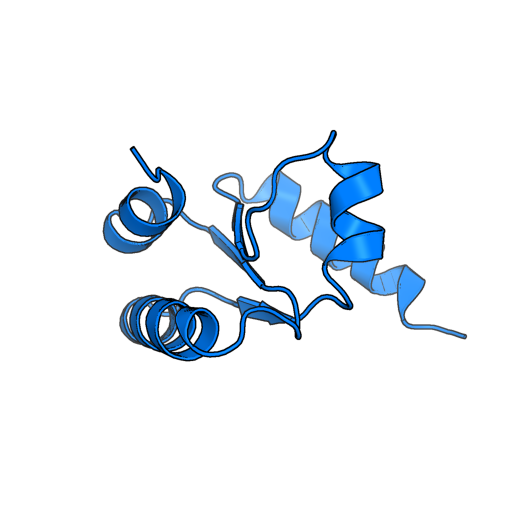TOM 640 O O . GLY A 1 80 ? -12.145 4.341 -18.271 1.00 47.22 80 GLY A O 1
ATOM 641 N N . GLY A 1 81 ? -12.175 6.575 -18.557 1.00 37.34 81 GLY A N 1
ATOM 642 C CA . GLY A 1 81 ? -13.210 6.610 -19.589 1.00 37.34 81 GLY A CA 1
ATOM 643 C C . GLY A 1 81 ? -12.776 7.377 -20.835 1.00 37.34 81 GLY A C 1
ATOM 644 O O . GLY A 1 81 ? -13.243 8.495 -21.023 1.00 37.34 81 GLY A O 1
ATOM 645 N N . ASP A 1 82 ? -11.907 6.771 -21.647 1.00 34.41 82 ASP A N 1
ATOM 646 C CA . ASP A 1 82 ? -11.913 6.831 -23.123 1.00 34.41 82 ASP A CA 1
ATOM 647 C C . ASP A 1 82 ? -11.129 5.630 -23.685 1.00 34.41 82 ASP A C 1
ATOM 649 O O . ASP A 1 82 ? -9.950 5.450 -23.290 1.00 34.41 82 ASP A O 1
#

Foldseek 3Di:
DPVALVCLVVVLFQEKEFEPPCPPVVVVVVVSCVVSVHHYHYDYHQVVVCVVPPRDSDRMDGDRDPVVVVVVVVVVVVVPDD

Secondary structure (DSSP, 8-state):
--HHHHHHHTT--SEEEE-GGGHHHHHHHHHHHHHTT--EEE-S-HHHHHHHTTS---SEEEE--HHHHHHHHHHHHHHT--

pLDDT: mean 72.43, std 12.75, range [34.41, 85.88]

Sequence (82 aa):
MTNCLNAIRNNKAKLVIITEDAGKTRKKVVRECQSLDIPIVEFGKKDQYFRSLGGNPACYWAILSQEIVEDLMRELKQYGGD

Radius of gyration: 12.5 Å; chains: 1; bounding box: 26×24×36 Å